Protein AF-A0A7W0CTB1-F1 (afdb_monomer)

pLDDT: mean 76.41, std 16.75, range [35.31, 94.88]

Secondary structure (DSSP, 8-state):
----HHHHHHHHHHHH--TT--TTSPPS-GGGTTS-PPPPEEEEEEEETTEEEEE-TTSTTPPPPP--SSSEEEETTEEEEE-SSSEEEEEEEEEE-SSS------S-SEEEEEEEEESSS--EETT--S---S-TT-SEEEEEEEEEEE--SSS--EEEEEEEE---SGGGG-

Solvent-accessible surface area (backbone atoms only — not comparable to full-atom values): 10265 Å² total; per-residue (Å²): 138,82,79,64,60,68,56,56,51,49,56,48,45,72,73,63,66,56,87,89,70,54,91,85,60,81,68,77,58,71,78,69,68,62,77,67,71,67,77,74,43,76,51,55,33,34,25,48,88,23,27,33,45,30,29,27,88,87,47,84,78,48,58,81,51,79,77,60,102,60,54,58,35,48,33,65,31,18,39,37,36,60,42,90,53,49,63,47,80,31,41,37,33,40,40,61,44,87,70,79,82,74,86,67,87,62,93,43,87,36,73,44,76,49,65,40,38,33,84,78,19,51,33,30,46,47,83,33,90,78,88,62,50,75,31,81,90,34,51,45,42,30,40,37,38,42,34,36,72,44,65,55,104,48,100,50,58,32,37,41,35,40,32,27,73,50,79,78,63,82,81,65,76,117

Organism: NCBI:txid1032476

Radius of gyration: 20.55 Å; Cα contacts (8 Å, |Δi|>4): 335; chains: 1; bounding box: 38×55×68 Å

Structure (mmCIF, N/CA/C/O backbone):
data_AF-A0A7W0CTB1-F1
#
_entry.id   AF-A0A7W0CTB1-F1
#
loop_
_atom_site.group_PDB
_atom_site.id
_atom_site.type_symbol
_atom_site.label_atom_id
_atom_site.label_alt_id
_atom_site.label_comp_id
_atom_site.label_asym_id
_atom_site.label_entity_id
_atom_site.label_seq_id
_atom_site.pdbx_PDB_ins_code
_atom_site.Cartn_x
_atom_site.Cartn_y
_atom_site.Cartn_z
_atom_site.occupancy
_atom_site.B_iso_or_equiv
_atom_site.auth_seq_id
_atom_site.auth_comp_id
_atom_site.auth_asym_id
_atom_site.auth_atom_id
_atom_site.pdbx_PDB_model_num
ATOM 1 N N . MET A 1 1 ? 13.452 40.209 -47.522 1.00 46.69 1 MET A N 1
ATOM 2 C CA . MET A 1 1 ? 14.345 39.444 -46.626 1.00 46.69 1 MET A CA 1
ATOM 3 C C . MET A 1 1 ? 13.485 38.475 -45.834 1.00 46.69 1 MET A C 1
ATOM 5 O O . MET A 1 1 ? 12.947 38.832 -44.797 1.00 46.69 1 MET A O 1
ATOM 9 N N . THR A 1 2 ? 13.238 37.300 -46.401 1.00 51.00 2 THR A N 1
ATOM 10 C CA . THR A 1 2 ? 12.395 36.251 -45.820 1.00 51.00 2 THR A CA 1
ATOM 11 C C . THR A 1 2 ? 13.271 35.367 -44.941 1.00 51.00 2 THR A C 1
ATOM 13 O O . THR A 1 2 ? 14.156 34.687 -45.447 1.00 51.00 2 THR A O 1
ATOM 16 N N . SER A 1 3 ? 13.062 35.448 -43.624 1.00 54.66 3 SER A N 1
ATOM 17 C CA . SER A 1 3 ? 13.710 34.582 -42.636 1.00 54.66 3 SER A CA 1
ATOM 18 C C . SER A 1 3 ? 13.392 33.119 -42.949 1.00 54.66 3 SER A C 1
ATOM 20 O O . SER A 1 3 ? 12.222 32.754 -43.100 1.00 54.66 3 SER A O 1
ATOM 22 N N . ASP A 1 4 ? 14.436 32.305 -43.087 1.00 66.69 4 ASP A N 1
ATOM 23 C CA . ASP A 1 4 ? 14.352 30.878 -43.377 1.00 66.69 4 ASP A CA 1
ATOM 24 C C . ASP A 1 4 ? 13.931 30.125 -42.107 1.00 66.69 4 ASP A C 1
ATOM 26 O O . ASP A 1 4 ? 14.749 29.577 -41.365 1.00 66.69 4 ASP A O 1
ATOM 30 N N . LYS A 1 5 ? 12.620 30.149 -41.834 1.00 59.84 5 LYS A N 1
ATOM 31 C CA . LYS A 1 5 ? 11.974 29.480 -40.690 1.00 59.84 5 LYS A CA 1
ATOM 32 C C . LYS A 1 5 ? 12.366 28.007 -40.565 1.00 59.84 5 LYS A C 1
ATOM 34 O O . LYS A 1 5 ? 12.378 27.469 -39.463 1.00 59.84 5 LYS A O 1
ATOM 39 N N . SER A 1 6 ? 12.706 27.362 -41.678 1.00 65.44 6 SER A N 1
ATOM 40 C CA . SER A 1 6 ? 13.161 25.970 -41.716 1.00 65.44 6 SER A CA 1
ATOM 41 C C . SER A 1 6 ? 14.441 25.784 -40.904 1.00 65.44 6 SER A C 1
ATOM 43 O O . SER A 1 6 ? 14.583 24.796 -40.185 1.00 65.44 6 SER A O 1
ATOM 45 N N . ARG A 1 7 ? 15.341 26.772 -40.959 1.00 70.75 7 ARG A N 1
ATOM 46 C CA . ARG A 1 7 ? 16.615 26.750 -40.245 1.00 70.75 7 ARG A CA 1
ATOM 47 C C . ARG A 1 7 ? 16.443 27.017 -38.750 1.00 70.75 7 ARG A C 1
ATOM 49 O O . ARG A 1 7 ? 17.071 26.339 -37.945 1.00 70.75 7 ARG A O 1
ATOM 56 N N . GLU A 1 8 ? 15.537 27.920 -38.371 1.00 65.50 8 GLU A N 1
ATOM 57 C CA . GLU A 1 8 ? 15.164 28.136 -36.961 1.00 65.50 8 GLU A CA 1
ATOM 58 C C . GLU A 1 8 ? 14.526 26.889 -36.336 1.00 65.50 8 GLU A C 1
ATOM 60 O O . GLU A 1 8 ? 14.854 26.533 -35.206 1.00 65.50 8 GLU A O 1
ATOM 65 N N . ILE A 1 9 ? 13.663 26.185 -37.076 1.00 64.31 9 ILE A N 1
ATOM 66 C CA . ILE A 1 9 ? 13.033 24.942 -36.608 1.00 64.31 9 ILE A CA 1
ATOM 67 C C . ILE A 1 9 ? 14.074 23.825 -36.458 1.00 64.31 9 ILE A C 1
ATOM 69 O O . ILE A 1 9 ? 14.047 23.101 -35.464 1.00 64.31 9 ILE A O 1
ATOM 73 N N . GLN A 1 10 ? 15.021 23.704 -37.394 1.00 67.75 10 GLN A N 1
ATOM 74 C CA . GLN A 1 10 ? 16.114 22.731 -37.293 1.00 67.75 10 GLN A CA 1
ATOM 75 C C . GLN A 1 10 ? 17.053 23.030 -36.121 1.00 67.75 10 GLN A C 1
ATOM 77 O O . GLN A 1 10 ? 17.410 22.121 -35.376 1.00 67.75 10 GLN A O 1
ATOM 82 N N . GLU A 1 11 ? 17.427 24.294 -35.922 1.00 72.75 11 GLU A N 1
ATOM 83 C CA . GLU A 1 11 ? 18.275 24.696 -34.800 1.00 72.75 11 GLU A CA 1
ATOM 84 C C . GLU A 1 11 ? 17.553 24.555 -33.452 1.00 72.75 11 GLU A C 1
ATOM 86 O O . GLU A 1 11 ? 18.193 24.227 -32.453 1.00 72.75 11 GLU A O 1
ATOM 91 N N . TRP A 1 12 ? 16.233 24.764 -33.406 1.00 67.81 12 TRP A N 1
ATOM 92 C CA . TRP A 1 12 ? 15.421 24.495 -32.220 1.00 67.81 12 TRP A CA 1
ATOM 93 C C . TRP A 1 12 ? 15.322 22.993 -31.938 1.00 67.81 12 TRP A C 1
ATOM 95 O O . TRP A 1 12 ? 15.535 22.581 -30.799 1.00 67.81 12 TRP A O 1
ATOM 105 N N . ALA A 1 13 ? 15.075 22.169 -32.960 1.00 62.78 13 ALA A N 1
ATOM 106 C CA . ALA A 1 13 ? 15.007 20.718 -32.822 1.00 62.78 13 ALA A CA 1
ATOM 107 C C . ALA A 1 13 ? 16.351 20.145 -32.350 1.00 62.78 13 ALA A C 1
ATOM 109 O O . ALA A 1 13 ? 16.390 19.408 -31.375 1.00 62.78 13 ALA A O 1
ATOM 110 N N . LEU A 1 14 ? 17.473 20.565 -32.937 1.00 67.19 14 LEU A N 1
ATOM 111 C CA . LEU A 1 14 ? 18.805 20.123 -32.505 1.00 67.19 14 LEU A CA 1
ATOM 112 C C . LEU A 1 14 ? 19.139 20.527 -31.060 1.00 67.19 14 LEU A C 1
ATOM 114 O O . LEU A 1 14 ? 19.892 19.822 -30.395 1.00 67.19 14 LEU A O 1
ATOM 118 N N . ARG A 1 15 ? 18.577 21.637 -30.563 1.00 63.31 15 ARG A N 1
ATOM 119 C CA . ARG A 1 15 ? 18.758 22.090 -29.172 1.00 63.31 15 ARG A CA 1
ATOM 120 C C . ARG A 1 15 ? 17.809 21.423 -28.171 1.00 63.31 15 ARG A C 1
ATOM 122 O O . ARG A 1 15 ? 18.101 21.460 -26.982 1.00 63.31 15 ARG A O 1
ATOM 129 N N . ASN A 1 16 ? 16.684 20.865 -28.625 1.00 55.25 16 ASN A N 1
ATOM 130 C CA . ASN A 1 16 ? 15.608 20.362 -27.757 1.00 55.25 16 ASN A CA 1
ATOM 131 C C . ASN A 1 16 ? 15.274 18.877 -27.968 1.00 55.25 16 ASN A C 1
ATOM 133 O O . ASN A 1 16 ? 14.416 18.344 -27.264 1.00 55.25 16 ASN A O 1
ATOM 137 N N . ILE A 1 17 ? 15.941 18.195 -28.904 1.00 52.75 17 ILE A N 1
ATOM 138 C CA . ILE A 1 17 ? 15.955 16.735 -28.969 1.00 52.75 17 ILE A CA 1
ATOM 139 C C . ILE A 1 17 ? 16.753 16.259 -27.758 1.00 52.75 17 ILE A C 1
ATOM 141 O O . ILE A 1 17 ? 17.980 16.239 -27.765 1.00 52.75 17 ILE A O 1
ATOM 145 N N . ASP A 1 18 ? 16.029 15.914 -26.700 1.00 55.16 18 ASP A N 1
ATOM 146 C CA . ASP A 1 18 ? 16.507 15.022 -25.656 1.00 55.16 18 ASP A CA 1
ATOM 147 C C . ASP A 1 18 ? 16.133 13.593 -26.083 1.00 55.16 18 ASP A C 1
ATOM 149 O O . ASP A 1 18 ? 14.962 13.208 -25.978 1.00 55.16 18 ASP A O 1
ATOM 153 N N . PRO A 1 19 ? 17.090 12.786 -26.583 1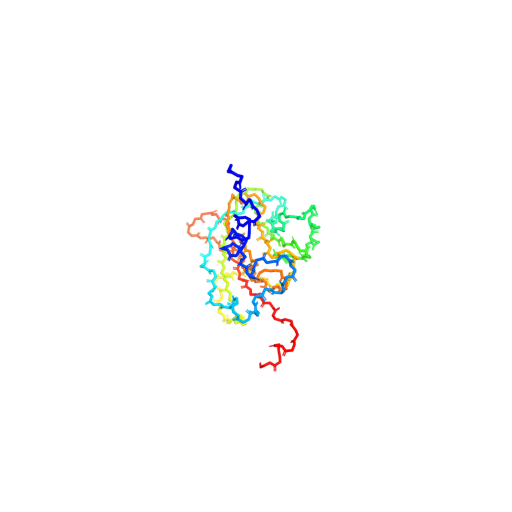.00 52.56 19 PRO A N 1
ATOM 154 C CA . PRO A 1 19 ? 16.823 11.419 -27.024 1.00 52.56 19 PRO A CA 1
ATOM 155 C C . PRO A 1 19 ? 16.291 10.516 -25.898 1.00 52.56 19 PRO A C 1
ATOM 157 O O . PRO A 1 19 ? 15.830 9.406 -26.174 1.00 52.56 19 PRO A O 1
ATOM 160 N N . ALA A 1 20 ? 16.376 10.950 -24.634 1.00 52.81 20 ALA A N 1
ATOM 161 C CA . ALA A 1 20 ? 15.852 10.224 -23.483 1.00 52.81 20 ALA A CA 1
ATOM 162 C C . ALA A 1 20 ? 14.342 10.438 -23.250 1.00 52.81 20 ALA A C 1
ATOM 164 O O . ALA A 1 20 ? 13.764 9.763 -22.399 1.00 52.81 20 ALA A O 1
ATOM 165 N N . ARG A 1 21 ? 13.686 11.353 -23.983 1.00 48.03 21 ARG A N 1
ATOM 166 C CA . ARG A 1 21 ? 12.276 11.740 -23.764 1.00 48.03 21 ARG A CA 1
ATOM 167 C C . ARG A 1 21 ? 11.294 11.287 -24.850 1.00 48.03 21 ARG A C 1
ATOM 169 O O . ARG A 1 21 ? 10.132 11.689 -24.813 1.00 48.03 21 ARG A O 1
ATOM 176 N N . GLU A 1 22 ? 11.710 10.443 -25.794 1.00 47.75 22 GLU A N 1
ATOM 177 C CA . GLU A 1 22 ? 10.798 9.904 -26.811 1.00 47.75 22 GLU A CA 1
ATOM 178 C C . GLU A 1 22 ? 9.772 8.919 -26.206 1.00 47.75 22 GLU A C 1
ATOM 180 O O . GLU A 1 22 ? 10.161 7.952 -25.539 1.00 47.75 22 GLU A O 1
ATOM 185 N N . PRO A 1 23 ? 8.460 9.106 -26.451 1.00 40.06 23 PRO A N 1
ATOM 186 C CA . PRO A 1 23 ? 7.435 8.152 -26.039 1.00 40.06 23 PRO A CA 1
ATOM 187 C C . PRO A 1 23 ? 7.668 6.790 -26.709 1.00 40.06 23 PRO A C 1
ATOM 189 O O . PRO A 1 23 ? 7.662 6.688 -27.932 1.00 40.06 23 PRO A O 1
ATOM 192 N N . GLY A 1 24 ? 7.856 5.736 -25.910 1.00 45.59 24 GLY A N 1
ATOM 193 C CA . GLY A 1 24 ? 8.022 4.360 -26.399 1.00 45.59 24 GLY A CA 1
ATOM 194 C C . GLY A 1 24 ? 9.460 3.836 -26.418 1.00 45.59 24 GLY A C 1
ATOM 195 O O . GLY A 1 24 ? 9.657 2.648 -26.677 1.00 45.59 24 GLY A O 1
ATOM 196 N N . ARG A 1 25 ? 10.463 4.659 -26.081 1.00 47.97 25 ARG A N 1
ATOM 197 C CA . ARG A 1 25 ? 11.806 4.142 -25.796 1.00 47.97 25 ARG A CA 1
ATOM 198 C C . ARG A 1 25 ? 11.778 3.440 -24.429 1.00 47.97 25 ARG A C 1
ATOM 200 O O . ARG A 1 25 ? 11.246 4.025 -23.480 1.00 47.97 25 ARG A O 1
ATOM 207 N N . PRO A 1 26 ? 12.308 2.208 -24.286 1.00 46.56 26 PRO A N 1
ATOM 208 C CA . PRO A 1 26 ? 12.544 1.660 -22.958 1.00 46.56 26 PRO A CA 1
ATOM 209 C C . PRO A 1 26 ? 13.391 2.682 -22.200 1.00 46.56 26 PRO A C 1
ATOM 211 O O . PRO A 1 26 ? 14.368 3.204 -22.744 1.00 46.56 26 PRO A O 1
ATOM 214 N N . GLY A 1 27 ? 12.957 3.030 -20.986 1.00 47.41 27 GLY A N 1
ATOM 215 C CA . GLY A 1 27 ? 13.729 3.907 -20.113 1.00 47.41 27 GLY A CA 1
ATOM 216 C C . GLY A 1 27 ? 15.144 3.356 -19.900 1.00 47.41 27 GLY A C 1
ATOM 217 O O . GLY A 1 27 ? 15.431 2.227 -20.313 1.00 47.41 27 GLY A O 1
ATOM 218 N N . PRO A 1 28 ? 16.033 4.125 -19.248 1.00 47.16 28 PRO A N 1
ATOM 219 C CA . PRO A 1 28 ? 17.336 3.599 -18.858 1.00 47.16 28 PRO A CA 1
ATOM 220 C C . PRO A 1 28 ? 17.167 2.229 -18.174 1.00 47.16 28 PRO A C 1
ATOM 222 O O . PRO A 1 28 ? 16.111 1.997 -17.561 1.00 47.16 28 PRO A O 1
ATOM 225 N N . PRO A 1 29 ? 18.149 1.315 -18.308 1.00 50.97 29 PRO A N 1
ATOM 226 C CA . PRO A 1 29 ? 18.108 0.005 -17.665 1.00 50.97 29 PRO A CA 1
ATOM 227 C C . PRO A 1 29 ? 17.644 0.151 -16.215 1.00 50.97 29 PRO A C 1
ATOM 229 O O . PRO A 1 29 ? 17.999 1.130 -15.558 1.00 50.97 29 PRO A O 1
ATOM 232 N N . LEU A 1 30 ? 16.840 -0.795 -15.715 1.00 50.91 30 LEU A N 1
ATOM 233 C CA . LEU A 1 30 ? 16.360 -0.796 -14.323 1.00 50.91 30 LEU A CA 1
ATOM 234 C C . LEU A 1 30 ? 17.494 -0.480 -13.334 1.00 50.91 30 LEU A C 1
ATOM 236 O O . LEU A 1 30 ? 17.266 0.275 -12.393 1.00 50.91 30 LEU A O 1
ATOM 240 N N . ASP A 1 31 ? 18.707 -0.939 -13.650 1.00 48.28 31 ASP A N 1
ATOM 241 C CA . ASP A 1 31 ? 19.957 -0.726 -12.921 1.00 48.28 31 ASP A CA 1
ATOM 242 C C . ASP A 1 31 ? 20.363 0.752 -12.735 1.00 48.28 31 ASP A C 1
ATOM 244 O O . ASP A 1 31 ? 20.934 1.103 -11.709 1.00 48.28 31 ASP A O 1
ATOM 248 N N . GLU A 1 32 ? 20.024 1.663 -13.653 1.00 44.78 32 GLU A N 1
ATOM 249 C CA . GLU A 1 32 ? 20.303 3.107 -13.510 1.00 44.78 32 GLU A CA 1
ATOM 250 C C . GLU A 1 32 ? 19.189 3.863 -12.764 1.00 44.78 32 GLU A C 1
ATOM 252 O O . GLU A 1 32 ? 19.438 4.903 -12.154 1.00 44.78 32 GLU A O 1
ATOM 257 N N . ARG A 1 33 ? 17.960 3.323 -12.722 1.00 49.91 33 ARG A N 1
ATOM 258 C CA . ARG A 1 33 ? 16.894 3.820 -11.825 1.00 49.91 33 ARG A CA 1
ATOM 259 C C . ARG A 1 33 ? 17.094 3.386 -10.368 1.00 49.91 33 ARG A C 1
ATOM 261 O O . ARG A 1 33 ? 16.324 3.801 -9.503 1.00 49.91 33 ARG A O 1
ATOM 268 N N . MET A 1 34 ? 18.109 2.566 -10.088 1.00 49.50 34 MET A N 1
ATOM 269 C CA . MET A 1 34 ? 18.461 2.116 -8.737 1.00 49.50 34 MET A CA 1
ATOM 270 C C . MET A 1 34 ? 19.175 3.180 -7.891 1.00 49.50 34 MET A C 1
ATOM 272 O O . MET A 1 34 ? 19.450 2.907 -6.725 1.00 49.50 34 MET A O 1
ATOM 276 N N . ALA A 1 35 ? 19.485 4.362 -8.435 1.00 57.25 35 ALA A N 1
ATOM 277 C CA . ALA A 1 35 ? 20.482 5.242 -7.828 1.00 57.25 35 ALA A CA 1
ATOM 278 C C . ALA A 1 35 ? 20.099 5.813 -6.450 1.00 57.25 35 ALA A C 1
ATOM 280 O O . ALA A 1 35 ? 20.971 5.883 -5.592 1.00 57.25 35 ALA A O 1
ATOM 281 N N . GLU A 1 36 ? 18.835 6.161 -6.179 1.00 71.75 36 GLU A N 1
ATOM 282 C CA . GLU A 1 36 ? 18.439 6.674 -4.858 1.00 71.75 36 GLU A CA 1
ATOM 283 C C . GLU A 1 36 ? 17.017 6.234 -4.489 1.00 71.75 36 GLU A C 1
ATOM 285 O O . GLU A 1 36 ? 16.060 6.426 -5.242 1.00 71.75 36 GLU A O 1
ATOM 290 N N . LEU A 1 37 ? 16.877 5.615 -3.314 1.00 81.19 37 LEU A N 1
ATOM 291 C CA . LEU A 1 37 ? 15.571 5.372 -2.710 1.00 81.19 37 LEU A CA 1
ATOM 292 C C . LEU A 1 37 ? 14.921 6.722 -2.366 1.00 81.19 37 LEU A C 1
ATOM 294 O O . LEU A 1 37 ? 15.621 7.611 -1.874 1.00 81.19 37 LEU A O 1
ATOM 298 N N . PRO A 1 38 ? 13.601 6.892 -2.572 1.00 84.38 38 PRO A N 1
ATOM 299 C CA . PRO A 1 38 ? 12.914 8.080 -2.089 1.00 84.38 38 PRO A CA 1
ATOM 300 C C . PRO A 1 38 ? 13.108 8.236 -0.573 1.00 84.38 38 PRO A C 1
ATOM 302 O O . PRO A 1 38 ? 13.178 7.228 0.138 1.00 84.38 38 PRO A O 1
ATOM 305 N N . PRO A 1 39 ? 13.166 9.474 -0.052 1.00 85.00 39 PRO A N 1
ATOM 306 C CA . PRO A 1 39 ? 13.200 9.686 1.387 1.00 85.00 39 PRO A CA 1
ATOM 307 C C . PRO A 1 39 ? 11.926 9.128 2.021 1.00 85.00 39 PRO A C 1
ATOM 309 O O . PRO A 1 39 ? 10.852 9.225 1.427 1.00 85.00 39 PRO A O 1
ATOM 312 N N . ALA A 1 40 ? 12.035 8.603 3.245 1.00 86.31 40 ALA A N 1
ATOM 313 C CA . ALA A 1 40 ? 10.872 8.163 4.005 1.00 86.31 40 ALA A CA 1
ATOM 314 C C . ALA A 1 40 ? 9.814 9.276 4.059 1.00 86.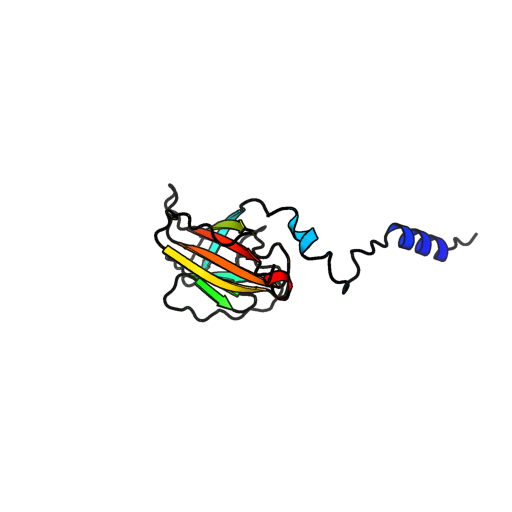31 40 ALA A C 1
ATOM 316 O O . ALA A 1 40 ? 10.113 10.445 4.319 1.00 86.31 40 ALA A O 1
ATOM 317 N N . TRP A 1 41 ? 8.570 8.898 3.808 1.00 87.94 41 TRP A N 1
ATOM 318 C CA . TRP A 1 41 ? 7.460 9.819 3.643 1.00 87.94 41 TRP A CA 1
ATOM 319 C C . TRP A 1 41 ? 6.480 9.699 4.806 1.00 87.94 41 TRP A C 1
ATOM 321 O O . TRP A 1 41 ? 6.268 8.621 5.362 1.00 87.94 41 TRP A O 1
ATOM 331 N N . HIS A 1 42 ? 5.850 10.817 5.154 1.00 87.25 42 HIS A N 1
ATOM 332 C CA . HIS A 1 42 ? 4.758 10.874 6.113 1.00 87.25 42 HIS A CA 1
ATOM 333 C C . HIS A 1 42 ? 3.668 11.806 5.598 1.00 87.25 42 HIS A C 1
ATOM 335 O O . HIS A 1 42 ? 3.947 12.928 5.180 1.00 87.25 42 HIS A O 1
ATOM 341 N N . GLY A 1 43 ? 2.422 11.362 5.701 1.00 86.62 43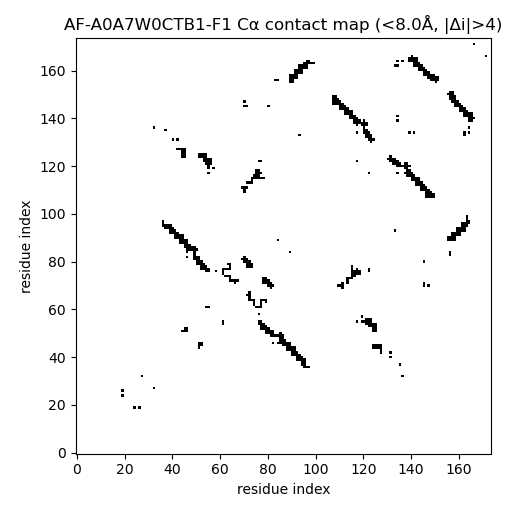 GLY A N 1
ATOM 342 C CA . GLY A 1 43 ? 1.266 12.182 5.391 1.00 86.62 43 GLY A CA 1
ATOM 343 C C . GLY A 1 43 ? -0.027 11.536 5.855 1.00 86.62 43 GLY A C 1
ATOM 344 O O . GLY A 1 43 ? -0.042 10.662 6.722 1.00 86.62 43 GLY A O 1
ATOM 345 N N . VAL A 1 44 ? -1.133 11.993 5.279 1.00 87.56 44 VAL A N 1
ATOM 346 C CA . VAL A 1 44 ? -2.479 11.615 5.711 1.00 87.56 44 VAL A CA 1
ATOM 347 C C . VAL A 1 44 ? -3.211 10.937 4.563 1.00 87.56 44 VAL A C 1
ATOM 349 O O . VAL A 1 44 ? -3.280 11.467 3.456 1.00 87.56 44 VAL A O 1
ATOM 352 N N . GLY A 1 45 ? -3.763 9.758 4.839 1.00 88.94 45 GLY A N 1
ATOM 353 C CA . GLY A 1 45 ? -4.770 9.115 4.001 1.00 88.94 45 GLY A CA 1
ATOM 354 C C . GLY A 1 45 ? -6.169 9.361 4.558 1.00 88.94 45 GLY A C 1
ATOM 355 O O . GLY A 1 45 ? -6.332 9.731 5.723 1.00 88.94 45 GLY A O 1
ATOM 356 N N . PHE A 1 46 ? -7.195 9.118 3.747 1.00 91.06 46 PHE A N 1
ATOM 357 C CA . PHE A 1 46 ? -8.581 9.231 4.190 1.00 91.06 46 PHE A CA 1
ATOM 358 C C . PHE A 1 46 ? -9.257 7.860 4.205 1.00 91.06 46 PHE A C 1
ATOM 360 O O . PHE A 1 46 ? -9.349 7.186 3.178 1.00 91.06 46 PHE A O 1
ATOM 367 N N . ALA A 1 47 ? -9.728 7.449 5.380 1.00 92.25 47 ALA A N 1
ATOM 368 C CA . ALA A 1 47 ? -10.523 6.247 5.543 1.00 92.25 47 ALA A CA 1
ATOM 369 C C . ALA A 1 47 ? -11.979 6.515 5.149 1.00 92.25 47 ALA A C 1
ATOM 371 O O . ALA A 1 47 ? -12.566 7.535 5.527 1.00 92.25 47 ALA A O 1
ATOM 372 N N . ARG A 1 48 ? -12.577 5.563 4.439 1.00 92.25 48 ARG A N 1
ATOM 373 C CA . ARG A 1 48 ? -14.010 5.486 4.153 1.00 92.25 48 ARG A CA 1
ATOM 374 C C . ARG A 1 48 ? -14.425 4.022 4.195 1.00 92.25 48 ARG A C 1
ATOM 376 O O . ARG A 1 48 ? -13.713 3.178 3.666 1.00 92.25 48 ARG A O 1
ATOM 383 N N . ASP A 1 49 ? -15.549 3.728 4.839 1.00 92.81 49 ASP A N 1
ATOM 384 C CA . ASP A 1 49 ? -16.051 2.362 5.029 1.00 92.81 49 ASP A CA 1
ATOM 385 C C . ASP A 1 49 ? -15.000 1.416 5.641 1.00 92.81 49 ASP A C 1
ATOM 387 O O . ASP A 1 49 ? -14.871 0.264 5.236 1.00 92.81 49 ASP A O 1
ATOM 391 N N . HIS A 1 50 ? -14.228 1.915 6.617 1.00 92.94 50 HIS A N 1
ATOM 392 C CA . HIS A 1 50 ? -13.101 1.196 7.235 1.00 92.94 50 HIS A CA 1
ATOM 393 C C . HIS A 1 50 ? -11.957 0.844 6.273 1.00 92.94 50 HIS A C 1
ATOM 395 O O . HIS A 1 50 ? -11.228 -0.123 6.505 1.00 92.94 50 HIS A O 1
ATOM 401 N N . LEU A 1 51 ? -11.797 1.595 5.182 1.00 93.06 51 LEU A N 1
ATOM 402 C CA . LEU A 1 51 ? -10.757 1.361 4.189 1.00 93.06 51 LEU A CA 1
ATOM 403 C C . LEU A 1 51 ? -10.034 2.651 3.824 1.00 93.06 51 LEU A C 1
ATOM 405 O O . LEU A 1 51 ? -10.655 3.662 3.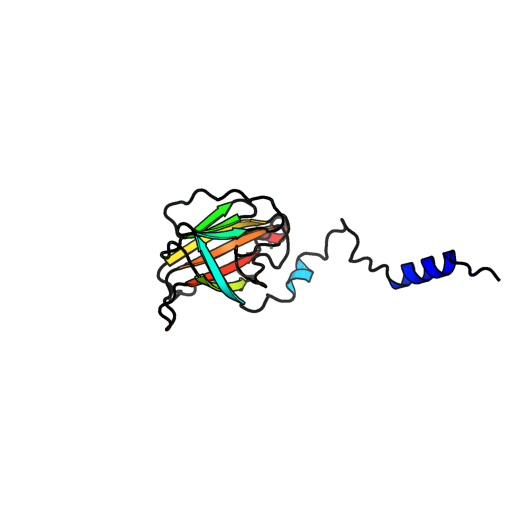498 1.00 93.06 51 LEU A O 1
ATOM 409 N N . VAL A 1 52 ? -8.709 2.580 3.773 1.00 92.88 52 VAL A N 1
ATOM 410 C CA . VAL A 1 52 ? -7.890 3.519 3.004 1.00 92.88 52 VAL A CA 1
ATOM 411 C C . VAL A 1 52 ? -7.600 2.881 1.663 1.00 92.88 52 VAL A C 1
ATOM 413 O O . VAL A 1 52 ? -7.126 1.748 1.603 1.00 92.88 52 VAL A O 1
ATOM 416 N N . ARG A 1 53 ? -7.868 3.614 0.585 1.00 92.62 53 ARG A N 1
ATOM 417 C CA . ARG A 1 53 ? -7.568 3.170 -0.778 1.00 92.62 53 ARG A CA 1
ATOM 418 C C . ARG A 1 53 ? -6.326 3.883 -1.279 1.00 92.62 53 ARG A C 1
ATOM 420 O O . ARG A 1 53 ? -6.222 5.095 -1.140 1.00 92.62 53 ARG A O 1
ATOM 427 N N . ILE A 1 54 ? -5.423 3.134 -1.891 1.00 92.69 54 ILE A N 1
ATOM 428 C CA . ILE A 1 54 ? -4.260 3.640 -2.609 1.00 92.69 54 ILE A CA 1
ATOM 429 C C . ILE A 1 54 ? -4.404 3.158 -4.046 1.00 92.69 54 ILE A C 1
ATOM 431 O O . ILE A 1 54 ? -4.433 1.957 -4.304 1.00 92.69 54 ILE A O 1
ATOM 435 N N . THR A 1 55 ? -4.565 4.087 -4.978 1.00 91.94 55 THR A N 1
ATOM 436 C CA . THR A 1 55 ? -4.974 3.787 -6.351 1.00 91.94 55 THR A CA 1
ATOM 437 C C . THR A 1 55 ? -4.100 4.502 -7.360 1.00 91.94 55 THR A C 1
ATOM 439 O O . THR A 1 55 ? -3.522 5.554 -7.076 1.00 91.94 55 THR A O 1
ATOM 442 N N . ASN A 1 56 ? -4.072 3.965 -8.571 1.00 88.94 56 ASN A N 1
ATOM 443 C CA . ASN A 1 56 ? -3.591 4.682 -9.736 1.00 88.94 56 ASN A CA 1
ATOM 444 C C . ASN A 1 56 ? -4.585 5.793 -10.117 1.00 88.94 56 ASN A C 1
ATOM 446 O O . ASN A 1 56 ? -5.712 5.481 -10.500 1.00 88.94 56 ASN A O 1
ATOM 450 N N . PRO A 1 57 ? -4.213 7.085 -10.025 1.00 84.25 57 PRO A N 1
ATOM 451 C CA . PRO A 1 57 ? -5.145 8.184 -10.277 1.00 84.25 57 PRO A CA 1
ATOM 452 C C . PRO A 1 57 ? -5.528 8.326 -11.758 1.00 84.25 57 PRO A C 1
ATOM 454 O O . PRO A 1 57 ? -6.455 9.065 -12.070 1.00 84.25 57 PRO A O 1
ATOM 457 N N . PHE A 1 58 ? -4.818 7.645 -12.664 1.00 82.81 58 PHE A N 1
ATOM 458 C CA . PHE A 1 58 ? -5.061 7.702 -14.107 1.00 82.81 58 PHE A CA 1
ATOM 459 C C . PHE A 1 58 ? -5.945 6.561 -14.621 1.00 82.81 58 PHE A C 1
ATOM 461 O O . PHE A 1 58 ? -6.205 6.500 -15.820 1.00 82.81 58 PHE A O 1
ATOM 468 N N . GLN A 1 59 ? -6.399 5.656 -13.747 1.00 73.94 59 GLN A N 1
ATOM 469 C CA . GLN A 1 59 ? -7.355 4.615 -14.113 1.00 73.94 59 GLN A CA 1
ATOM 470 C C . GLN A 1 59 ? -8.723 4.865 -13.475 1.00 73.94 59 GLN A C 1
ATOM 472 O O . GLN A 1 59 ? -8.852 4.961 -12.252 1.00 73.94 59 GLN A O 1
ATOM 477 N N . GLU A 1 60 ? -9.756 4.941 -14.319 1.00 59.97 60 GLU A N 1
ATOM 478 C CA . GLU A 1 60 ? -11.156 4.957 -13.887 1.00 59.97 60 GLU A CA 1
ATOM 479 C C . GLU A 1 60 ? -11.533 3.640 -13.201 1.00 59.97 60 GLU A C 1
ATOM 481 O O . GLU A 1 60 ? -11.019 2.575 -13.546 1.00 59.97 60 GLU A O 1
ATOM 486 N N . PRO A 1 61 ? -12.364 3.737 -12.154 1.00 65.00 61 PRO A N 1
ATOM 487 C CA . PRO A 1 61 ? -11.982 3.344 -10.811 1.00 65.00 61 PRO A CA 1
ATOM 488 C C . PRO A 1 61 ? -11.423 1.926 -10.790 1.00 65.00 61 PRO A C 1
ATOM 490 O O . PRO A 1 61 ? -12.157 0.957 -10.999 1.00 65.00 61 PRO A O 1
ATOM 493 N N . ALA A 1 62 ? -10.132 1.821 -10.464 1.00 64.50 62 ALA A N 1
ATOM 494 C CA . ALA A 1 62 ? -9.503 0.542 -10.177 1.00 64.50 62 ALA A CA 1
ATOM 495 C C . ALA A 1 62 ? -10.407 -0.263 -9.229 1.00 64.50 62 ALA A C 1
ATOM 497 O O . ALA A 1 62 ? -10.923 0.271 -8.233 1.00 64.50 62 ALA A O 1
ATOM 498 N N . SER A 1 63 ? -10.649 -1.525 -9.589 1.00 78.56 63 SER A N 1
ATOM 499 C CA . SER A 1 63 ? -11.562 -2.394 -8.848 1.00 78.56 63 SER A CA 1
ATOM 500 C C . SER A 1 63 ? -11.155 -2.430 -7.377 1.00 78.56 63 SER A C 1
ATOM 502 O O . SER A 1 63 ? -9.972 -2.517 -7.056 1.00 78.56 63 SER A O 1
ATOM 504 N N . THR A 1 64 ? -12.119 -2.340 -6.464 1.00 80.31 64 THR A N 1
ATOM 505 C CA . THR A 1 64 ? -11.810 -2.526 -5.044 1.00 80.31 64 THR A CA 1
ATOM 506 C C . THR A 1 64 ? -11.533 -4.014 -4.817 1.00 80.31 64 THR A C 1
ATOM 508 O O . THR A 1 64 ? -12.402 -4.830 -5.134 1.00 80.31 64 THR A O 1
ATOM 511 N N . PRO A 1 65 ? -10.360 -4.395 -4.284 1.00 83.62 65 PRO A N 1
ATOM 512 C CA . PRO A 1 65 ? -10.078 -5.786 -3.960 1.00 83.62 65 PRO A CA 1
ATOM 513 C C . PRO A 1 65 ? -11.085 -6.298 -2.922 1.00 83.62 65 PRO A C 1
ATOM 515 O O . PRO A 1 65 ? -11.447 -5.589 -1.979 1.00 83.62 65 PRO A O 1
ATOM 518 N N . ALA A 1 66 ? -11.523 -7.548 -3.078 1.00 86.19 66 ALA A N 1
ATOM 519 C CA . ALA A 1 66 ? -12.270 -8.225 -2.027 1.00 86.19 66 ALA A CA 1
ATOM 520 C C . ALA A 1 66 ? -11.363 -8.377 -0.800 1.00 86.19 66 ALA A C 1
ATOM 522 O O . ALA A 1 66 ? -10.244 -8.875 -0.908 1.00 86.19 66 ALA A O 1
ATOM 523 N N . MET A 1 67 ? -11.840 -7.931 0.359 1.00 85.50 67 MET A N 1
ATOM 524 C CA . MET A 1 67 ? -11.023 -7.892 1.565 1.00 85.50 67 MET A CA 1
ATOM 525 C C . MET A 1 67 ? -11.008 -9.244 2.288 1.00 85.50 67 MET A C 1
ATOM 527 O O . MET A 1 67 ? -12.051 -9.643 2.816 1.00 85.50 67 MET A O 1
ATOM 531 N N . PRO A 1 68 ? -9.850 -9.925 2.395 1.00 80.19 68 PRO A N 1
ATOM 532 C CA . PRO A 1 68 ? -9.716 -11.105 3.236 1.00 80.19 68 PRO A CA 1
ATOM 533 C C . PRO A 1 68 ? -9.765 -10.708 4.728 1.00 80.19 68 PRO A C 1
ATOM 535 O O . PRO A 1 68 ? -9.780 -9.514 5.059 1.00 80.19 68 PRO A O 1
ATOM 538 N N . PRO A 1 69 ? -9.748 -11.677 5.665 1.00 79.88 69 PRO A N 1
ATOM 539 C CA . PRO A 1 69 ? -9.655 -11.421 7.111 1.00 79.88 69 PRO A CA 1
ATOM 540 C C . PRO A 1 69 ? -8.382 -10.680 7.580 1.00 79.88 69 PRO A C 1
ATOM 542 O O . PRO A 1 69 ? -8.151 -10.581 8.781 1.00 79.88 69 PRO A O 1
ATOM 545 N N . GLY A 1 70 ? -7.563 -10.172 6.657 1.00 86.31 70 GLY A N 1
ATOM 546 C CA . GLY A 1 70 ? -6.329 -9.443 6.911 1.00 86.31 70 GLY A CA 1
ATOM 547 C C . GLY A 1 70 ? -6.488 -7.925 7.054 1.00 86.31 70 GLY A C 1
ATOM 548 O O . GLY A 1 70 ? -7.585 -7.347 7.027 1.00 86.31 70 GLY A O 1
ATOM 549 N N . LEU A 1 71 ? -5.329 -7.301 7.212 1.00 91.31 71 LEU A N 1
ATOM 550 C CA . LEU A 1 71 ? -5.056 -5.877 7.273 1.00 91.31 71 LEU A CA 1
ATOM 551 C C . LEU A 1 71 ? -5.080 -5.205 5.894 1.00 91.31 71 LEU A C 1
ATOM 553 O O . LEU A 1 71 ? -5.469 -4.044 5.812 1.00 91.31 71 LEU A O 1
ATOM 557 N N . ALA A 1 72 ? -4.682 -5.879 4.818 1.00 94.38 72 ALA A N 1
ATOM 558 C CA . ALA A 1 72 ? -4.578 -5.257 3.502 1.00 94.38 72 ALA A CA 1
ATOM 559 C C . ALA A 1 72 ? -4.932 -6.221 2.365 1.00 94.38 72 ALA A C 1
ATOM 561 O O . ALA A 1 72 ? -4.887 -7.437 2.507 1.00 94.38 72 ALA A O 1
ATOM 562 N N . ALA A 1 73 ? -5.307 -5.664 1.218 1.00 94.88 73 ALA A N 1
ATOM 563 C CA . ALA A 1 73 ? -5.536 -6.428 -0.002 1.00 94.88 73 ALA A CA 1
ATOM 564 C C . ALA A 1 73 ? -5.128 -5.613 -1.223 1.00 94.88 73 ALA A C 1
ATOM 566 O O . ALA A 1 73 ? -5.091 -4.381 -1.179 1.00 94.88 73 ALA A O 1
ATOM 567 N N . ALA A 1 74 ? -4.859 -6.301 -2.327 1.00 93.88 74 ALA A N 1
ATOM 568 C CA . ALA A 1 74 ? -4.513 -5.655 -3.578 1.00 93.88 74 ALA A CA 1
ATOM 569 C C . ALA A 1 74 ? -5.118 -6.366 -4.787 1.00 93.88 74 ALA A C 1
ATOM 571 O O . ALA A 1 74 ? -5.294 -7.582 -4.808 1.00 93.88 74 ALA A O 1
ATOM 572 N N . VAL A 1 75 ? -5.393 -5.566 -5.806 1.00 92.38 75 VAL A N 1
ATOM 573 C CA . VAL A 1 75 ? -5.577 -5.961 -7.205 1.00 92.38 75 VAL A CA 1
ATOM 574 C C . VAL A 1 75 ? -4.686 -5.042 -8.052 1.00 92.38 75 VAL A C 1
ATOM 576 O O . VAL A 1 75 ? -4.096 -4.099 -7.510 1.00 92.38 75 VAL A O 1
ATOM 579 N N . PRO A 1 76 ? -4.536 -5.279 -9.366 1.00 91.75 76 PRO A N 1
ATOM 580 C CA . PRO A 1 76 ? -3.825 -4.333 -10.214 1.00 91.75 76 PRO A CA 1
ATOM 581 C C . PRO A 1 76 ? -4.349 -2.902 -10.028 1.00 91.75 76 PRO A C 1
ATOM 583 O O . PRO A 1 76 ? -5.558 -2.674 -10.003 1.00 91.75 76 PRO A O 1
ATOM 586 N N . ASP A 1 77 ? -3.423 -1.961 -9.845 1.00 91.69 77 ASP A N 1
ATOM 587 C CA . ASP A 1 77 ? -3.671 -0.524 -9.694 1.00 91.69 77 ASP A CA 1
ATOM 588 C C . ASP A 1 77 ? -4.517 -0.101 -8.471 1.00 91.69 77 ASP A C 1
ATOM 590 O O . ASP A 1 77 ? -4.869 1.077 -8.337 1.00 91.69 77 ASP A O 1
ATOM 594 N N . CYS A 1 78 ? -4.798 -1.016 -7.532 1.00 93.00 78 CYS A N 1
ATOM 595 C CA . CYS A 1 78 ? -5.451 -0.695 -6.263 1.00 93.00 78 CYS A CA 1
ATOM 596 C C . CYS A 1 78 ? -4.924 -1.543 -5.103 1.00 93.00 78 CYS A C 1
ATOM 598 O O . CYS A 1 78 ? -5.010 -2.768 -5.101 1.00 93.00 78 CYS A O 1
ATOM 600 N N . VAL A 1 79 ? -4.463 -0.859 -4.062 1.00 94.19 79 VAL A N 1
ATOM 601 C CA . VAL A 1 79 ? -4.213 -1.419 -2.736 1.00 94.19 79 VAL A CA 1
ATOM 602 C C . VAL A 1 79 ? -5.241 -0.830 -1.783 1.00 94.19 79 VAL A C 1
ATOM 604 O O . VAL A 1 79 ? -5.578 0.353 -1.867 1.00 94.19 79 VAL A O 1
ATOM 607 N N . VAL A 1 80 ? -5.730 -1.636 -0.852 1.00 94.62 80 VAL A N 1
ATOM 608 C CA . VAL A 1 80 ? -6.559 -1.152 0.248 1.00 94.62 80 VAL A CA 1
ATOM 609 C C . VAL A 1 80 ? -6.009 -1.631 1.580 1.00 94.62 80 VAL A C 1
ATOM 611 O O . VAL A 1 80 ? -5.457 -2.726 1.686 1.00 94.62 80 VAL A O 1
ATOM 614 N N . ILE A 1 81 ? -6.183 -0.797 2.598 1.00 94.00 81 ILE A N 1
ATOM 615 C CA . ILE A 1 81 ? -5.783 -1.072 3.975 1.00 94.00 81 ILE A CA 1
ATOM 616 C C . ILE A 1 81 ? -7.025 -0.955 4.847 1.00 94.00 81 ILE A C 1
ATOM 618 O O . ILE A 1 81 ? -7.740 0.047 4.785 1.00 94.00 81 ILE A O 1
ATOM 622 N N . ARG A 1 82 ? -7.273 -1.977 5.661 1.00 93.06 82 ARG A N 1
ATOM 623 C CA . ARG A 1 82 ? -8.341 -2.015 6.653 1.00 93.06 82 ARG A CA 1
ATOM 624 C C . ARG A 1 82 ? -8.019 -1.086 7.814 1.00 93.06 82 ARG A C 1
ATOM 626 O O . ARG A 1 82 ? -6.962 -1.202 8.434 1.00 93.06 82 ARG A O 1
ATOM 633 N N . THR A 1 83 ? -8.977 -0.233 8.153 1.00 91.31 83 THR A N 1
ATOM 634 C CA . THR A 1 83 ? -8.888 0.716 9.260 1.00 91.31 83 THR A CA 1
ATOM 635 C C . THR A 1 83 ? -9.875 0.445 10.383 1.00 91.31 83 THR A C 1
ATOM 637 O O . THR A 1 83 ? -10.993 -0.023 10.169 1.00 91.31 83 THR A O 1
ATOM 640 N N . LEU A 1 84 ? -9.480 0.757 11.618 1.00 88.94 84 LEU A N 1
ATOM 641 C CA . LEU A 1 84 ? -10.382 0.791 12.770 1.00 88.94 84 LEU A CA 1
ATOM 642 C C . LEU A 1 84 ? -11.335 1.983 12.655 1.00 88.94 84 LEU A C 1
ATOM 644 O O . LEU A 1 84 ? -12.513 1.873 12.999 1.00 88.94 84 LEU A O 1
ATOM 648 N N . ARG A 1 85 ? -10.856 3.111 12.120 1.00 88.00 85 ARG A N 1
ATOM 649 C CA . ARG A 1 85 ? -11.686 4.274 11.810 1.00 88.00 85 ARG A CA 1
ATOM 650 C C . ARG A 1 85 ? -12.615 3.987 10.632 1.00 88.00 85 ARG A C 1
ATOM 652 O O . ARG A 1 85 ? -12.150 3.703 9.533 1.00 88.00 85 ARG A O 1
ATOM 659 N N . ALA A 1 86 ? -13.921 4.142 10.848 1.00 91.25 86 ALA A N 1
ATOM 660 C CA . ALA A 1 86 ? -14.932 4.000 9.799 1.00 91.25 86 ALA A CA 1
ATOM 661 C C . ALA A 1 86 ? -14.800 5.074 8.712 1.00 91.25 86 ALA A C 1
ATOM 663 O O . ALA A 1 86 ? -14.897 4.788 7.522 1.00 91.25 86 ALA A O 1
ATOM 664 N N . THR A 1 87 ? -14.599 6.329 9.114 1.00 92.06 87 THR A N 1
ATOM 665 C CA . THR A 1 87 ? -14.413 7.463 8.203 1.00 92.06 87 THR A CA 1
ATOM 666 C C . THR A 1 87 ? -13.518 8.522 8.840 1.00 92.06 87 THR A C 1
ATOM 668 O O . THR A 1 87 ? -13.598 8.758 10.050 1.00 92.06 87 THR A O 1
ATOM 671 N N . GLY A 1 88 ? -12.672 9.165 8.035 1.00 90.31 88 GLY A N 1
ATOM 672 C CA . GLY A 1 88 ? -11.836 10.293 8.449 1.00 90.31 88 GLY A CA 1
ATOM 673 C C . GLY A 1 88 ? -10.340 10.066 8.216 1.00 90.31 88 GLY A C 1
ATOM 674 O O . GLY A 1 88 ? -9.948 9.035 7.672 1.00 90.31 88 GLY A O 1
ATOM 675 N N . PRO A 1 89 ? -9.491 11.018 8.628 1.00 89.81 89 PRO A N 1
ATOM 676 C CA . PRO A 1 89 ? -8.060 10.952 8.365 1.00 89.81 89 PRO A CA 1
ATOM 677 C C . PRO A 1 89 ? -7.377 9.838 9.168 1.00 89.81 89 PRO A C 1
ATOM 679 O O . PRO A 1 89 ? -7.719 9.590 10.330 1.00 89.81 89 PRO A O 1
ATOM 682 N N . VAL A 1 90 ? -6.374 9.209 8.557 1.00 89.19 90 VAL A N 1
ATOM 683 C CA . VAL A 1 90 ? -5.421 8.310 9.219 1.00 89.19 90 VAL A CA 1
ATOM 684 C C . VAL A 1 90 ? -4.000 8.655 8.790 1.00 89.19 90 VAL A C 1
ATOM 686 O O . VAL A 1 90 ? -3.769 9.069 7.652 1.00 89.19 90 VAL A O 1
ATOM 689 N N . ASN A 1 91 ? -3.042 8.475 9.694 1.00 89.56 91 ASN A N 1
ATOM 690 C CA . ASN A 1 91 ? -1.642 8.750 9.388 1.00 89.56 91 ASN A CA 1
ATOM 691 C C . ASN A 1 91 ? -1.046 7.608 8.564 1.00 89.56 91 ASN A C 1
ATOM 693 O O . ASN A 1 91 ? -1.275 6.431 8.848 1.00 89.56 91 ASN A O 1
ATOM 697 N N . LEU A 1 92 ? -0.279 7.963 7.542 1.00 89.75 92 LEU A N 1
ATOM 698 C CA . LEU A 1 92 ? 0.430 7.031 6.683 1.00 89.75 92 LEU A CA 1
ATOM 699 C C . LEU A 1 92 ? 1.908 7.402 6.684 1.00 89.75 92 LEU A C 1
ATOM 701 O O . LEU A 1 92 ? 2.276 8.547 6.426 1.00 89.75 92 LEU A O 1
ATOM 705 N N . TRP A 1 93 ? 2.751 6.414 6.928 1.00 90.19 93 TRP A N 1
ATOM 706 C CA . TRP A 1 93 ? 4.191 6.508 6.745 1.00 90.19 93 TRP A CA 1
ATOM 707 C C . TRP A 1 93 ? 4.603 5.535 5.653 1.00 90.19 93 TRP A C 1
ATOM 709 O O . TRP A 1 93 ? 4.059 4.434 5.592 1.00 90.19 93 TRP A O 1
ATOM 719 N N . ALA A 1 94 ? 5.553 5.913 4.810 1.00 90.12 94 ALA A N 1
ATOM 720 C CA . ALA A 1 94 ? 6.084 5.040 3.776 1.00 90.12 94 ALA A CA 1
ATOM 721 C C . ALA A 1 94 ? 7.612 5.061 3.775 1.00 90.12 94 ALA A C 1
ATOM 723 O O . ALA A 1 94 ? 8.221 6.115 3.942 1.00 90.12 94 ALA A O 1
ATOM 724 N N . ASP A 1 95 ? 8.207 3.894 3.573 1.00 89.88 95 ASP A N 1
ATOM 725 C CA . ASP A 1 95 ? 9.639 3.715 3.366 1.00 89.88 95 ASP A CA 1
ATOM 726 C C . ASP A 1 95 ? 9.872 2.728 2.216 1.00 89.88 95 ASP A C 1
ATOM 728 O O . ASP A 1 95 ? 9.085 1.796 1.999 1.00 89.88 95 ASP A O 1
ATOM 732 N N . TRP A 1 96 ? 10.954 2.939 1.474 1.00 89.88 96 TRP A N 1
ATOM 733 C CA . TRP A 1 96 ? 11.286 2.165 0.284 1.00 89.88 96 TRP A CA 1
ATOM 734 C C . TRP A 1 96 ? 12.568 1.377 0.509 1.00 89.88 96 TRP A C 1
ATOM 736 O O . TRP A 1 96 ? 13.536 1.892 1.055 1.00 89.88 96 TRP A O 1
ATOM 746 N N . GLN A 1 97 ? 12.588 0.122 0.066 1.00 86.00 97 GLN A N 1
ATOM 747 C CA . GLN A 1 97 ? 13.736 -0.770 0.222 1.00 86.00 97 GLN A CA 1
ATOM 748 C C . GLN A 1 97 ? 14.082 -1.450 -1.103 1.00 86.00 97 GLN A C 1
ATOM 750 O O . GLN A 1 97 ? 13.208 -1.682 -1.940 1.00 86.00 97 GLN A O 1
ATOM 755 N N . GLN A 1 98 ? 15.364 -1.769 -1.287 1.00 78.25 98 GLN A N 1
ATOM 756 C CA . GLN A 1 98 ? 15.842 -2.586 -2.410 1.00 78.25 98 GLN A CA 1
ATOM 757 C C . GLN A 1 98 ? 15.988 -4.060 -2.009 1.00 78.25 98 GLN A C 1
ATOM 759 O O . GLN A 1 98 ? 15.656 -4.946 -2.793 1.00 78.25 98 GLN A O 1
ATOM 764 N N . ASP A 1 99 ? 16.413 -4.322 -0.772 1.00 75.94 99 ASP A N 1
ATOM 765 C CA . ASP A 1 99 ? 16.667 -5.672 -0.275 1.00 75.94 99 ASP A CA 1
ATOM 766 C C . ASP A 1 99 ? 15.405 -6.370 0.266 1.00 75.94 99 ASP A C 1
ATOM 768 O O . ASP A 1 99 ? 14.438 -5.714 0.676 1.00 75.94 99 ASP A O 1
ATOM 772 N N . PRO A 1 100 ? 15.402 -7.719 0.323 1.00 69.94 100 PRO A N 1
ATOM 773 C CA . PRO A 1 100 ? 14.396 -8.473 1.055 1.00 69.94 100 PRO A CA 1
ATOM 774 C C . PRO A 1 100 ? 14.288 -7.985 2.498 1.00 69.94 100 PRO A C 1
ATOM 776 O O . PRO A 1 100 ? 15.283 -7.603 3.116 1.00 69.94 100 PRO A O 1
ATOM 779 N N . TRP A 1 101 ? 13.077 -8.048 3.053 1.00 70.81 101 TRP A N 1
ATOM 780 C CA . TRP A 1 101 ? 12.793 -7.542 4.390 1.00 70.81 101 TRP A CA 1
ATOM 781 C C . TRP A 1 101 ? 13.778 -8.105 5.411 1.00 70.81 101 TRP A C 1
ATOM 783 O O . TRP A 1 101 ? 13.686 -9.271 5.804 1.00 70.81 101 TRP A O 1
ATOM 793 N N . GLN A 1 102 ? 14.689 -7.265 5.899 1.00 65.19 102 GLN A N 1
ATOM 794 C CA . GLN A 1 102 ? 15.437 -7.624 7.090 1.00 65.19 102 GLN A CA 1
ATOM 795 C C . GLN A 1 102 ? 14.410 -7.783 8.205 1.00 65.19 102 GLN A C 1
ATOM 797 O O . GLN A 1 102 ? 13.611 -6.876 8.452 1.00 65.19 102 GLN A O 1
ATOM 802 N N . LEU A 1 103 ? 14.395 -8.961 8.831 1.00 53.09 103 LEU A N 1
ATOM 803 C CA . LEU A 1 103 ? 13.442 -9.344 9.866 1.00 53.09 103 LEU A CA 1
ATOM 804 C C . LEU A 1 103 ? 13.697 -8.513 11.132 1.00 53.09 103 LEU A C 1
ATOM 806 O O . LEU A 1 103 ? 14.189 -8.999 12.147 1.00 53.09 103 LEU A O 1
ATOM 810 N N . ARG A 1 104 ? 13.404 -7.215 11.080 1.00 54.88 104 ARG A N 1
ATOM 811 C CA . ARG A 1 104 ? 13.347 -6.386 12.269 1.00 54.88 104 ARG A CA 1
ATOM 812 C C . ARG A 1 104 ? 12.100 -6.828 13.008 1.00 54.88 104 ARG A C 1
ATOM 814 O O . ARG A 1 104 ? 11.011 -6.816 12.439 1.00 54.88 104 ARG A O 1
ATOM 821 N N . ARG A 1 105 ? 12.263 -7.251 14.265 1.00 50.09 105 ARG A N 1
ATOM 822 C CA . ARG A 1 105 ? 11.144 -7.412 15.199 1.00 50.09 105 ARG A CA 1
ATOM 823 C C . ARG A 1 105 ? 10.470 -6.049 15.306 1.00 50.09 105 ARG A C 1
ATOM 825 O O . ARG A 1 105 ? 10.924 -5.178 16.041 1.00 50.09 105 ARG A O 1
ATOM 832 N N . SER A 1 106 ? 9.480 -5.838 14.451 1.00 59.69 106 SER A N 1
ATOM 833 C CA . SER A 1 106 ? 8.764 -4.583 14.343 1.00 59.69 106 SER A CA 1
ATOM 834 C C . SER A 1 106 ? 7.991 -4.390 15.645 1.00 59.69 106 SER A C 1
ATOM 836 O O . SER A 1 106 ? 7.364 -5.324 16.139 1.00 59.69 106 SER A O 1
ATOM 838 N N . ALA A 1 107 ? 8.032 -3.183 16.205 1.00 67.06 107 ALA A N 1
ATOM 839 C CA . ALA A 1 107 ? 7.244 -2.818 17.382 1.00 67.06 107 ALA A CA 1
ATOM 840 C C . ALA A 1 107 ? 5.724 -2.783 17.104 1.00 67.06 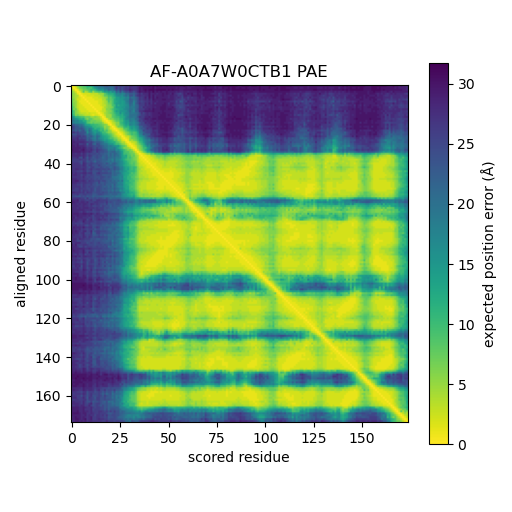107 ALA A C 1
ATOM 842 O O . ALA A 1 107 ? 4.944 -2.454 17.996 1.00 67.06 107 ALA A O 1
ATOM 843 N N . TRP A 1 108 ? 5.306 -3.092 15.874 1.00 76.12 108 TRP A N 1
ATOM 844 C CA . TRP A 1 108 ? 3.920 -3.097 15.439 1.00 76.12 108 TRP A CA 1
ATOM 845 C C . TRP A 1 108 ? 3.294 -4.477 15.669 1.00 76.12 108 TRP A C 1
ATOM 847 O O . TRP A 1 108 ? 3.861 -5.479 15.225 1.00 76.12 108 TRP A O 1
ATOM 857 N N . PRO A 1 109 ? 2.139 -4.545 16.350 1.00 73.75 109 PRO A N 1
ATOM 858 C CA . PRO A 1 109 ? 1.504 -5.806 16.729 1.00 73.75 109 PRO A CA 1
ATOM 859 C C . PRO A 1 109 ? 0.833 -6.522 15.551 1.00 73.75 109 PRO A C 1
ATOM 861 O O . PRO A 1 109 ? 0.542 -7.710 15.650 1.00 73.75 109 PRO A O 1
ATOM 864 N N . GLU A 1 110 ? 0.576 -5.813 14.451 1.00 85.50 110 GLU A N 1
ATOM 865 C CA . GLU A 1 110 ? -0.062 -6.351 13.254 1.00 85.50 110 GLU A CA 1
ATOM 866 C C . GLU A 1 110 ? 0.795 -6.038 12.034 1.00 85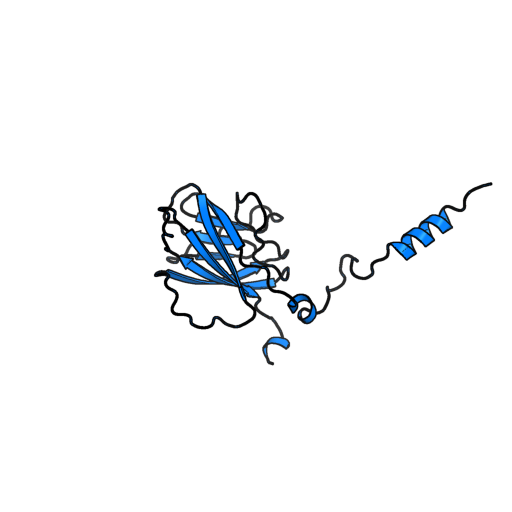.50 110 GLU A C 1
ATOM 868 O O . GLU A 1 110 ? 1.255 -4.908 11.853 1.00 85.50 110 GLU A O 1
ATOM 873 N N . SER A 1 111 ? 0.999 -7.037 11.182 1.00 89.44 111 SER A N 1
ATOM 874 C CA . SER A 1 111 ? 1.648 -6.847 9.892 1.00 89.44 111 SER A CA 1
ATOM 875 C C . SER A 1 111 ? 1.092 -7.806 8.856 1.00 89.44 111 SER A C 1
ATOM 877 O O . SER A 1 111 ? 0.870 -8.975 9.168 1.00 89.44 111 SER A O 1
ATOM 879 N N . GLU A 1 112 ? 0.960 -7.337 7.624 1.00 91.69 112 GLU A N 1
ATOM 880 C CA . GLU A 1 112 ? 0.615 -8.164 6.473 1.00 91.69 112 GLU A CA 1
ATOM 881 C C . GLU A 1 112 ? 1.531 -7.837 5.301 1.00 91.69 112 GLU A C 1
ATOM 883 O O . GLU A 1 112 ? 1.888 -6.680 5.082 1.00 91.69 112 GLU A O 1
ATOM 888 N N . GLU A 1 113 ? 1.924 -8.866 4.559 1.00 92.25 113 GLU A N 1
ATOM 889 C CA . GLU A 1 113 ? 2.683 -8.732 3.325 1.00 92.25 113 GLU A CA 1
ATOM 890 C C . GLU A 1 113 ? 1.821 -9.171 2.147 1.00 92.25 113 GLU A C 1
ATOM 892 O O . GLU A 1 113 ? 1.186 -10.223 2.192 1.00 92.25 113 GLU A O 1
ATOM 897 N N . LEU A 1 114 ? 1.823 -8.361 1.094 1.00 93.06 114 LEU A N 1
ATOM 898 C CA . LEU A 1 114 ? 1.132 -8.642 -0.152 1.00 93.06 114 LEU A CA 1
ATOM 899 C C . LEU A 1 114 ? 1.974 -8.200 -1.346 1.00 93.06 114 LEU A C 1
ATOM 901 O O . LEU A 1 114 ? 2.887 -7.381 -1.227 1.00 93.06 114 LEU A O 1
ATOM 905 N N . GLU A 1 115 ? 1.630 -8.719 -2.517 1.00 94.38 115 GLU A N 1
ATOM 906 C CA . GLU A 1 115 ? 2.129 -8.211 -3.789 1.00 94.38 115 GLU A CA 1
ATOM 907 C C . GLU A 1 115 ? 1.052 -7.362 -4.458 1.00 94.38 115 GLU A C 1
ATOM 909 O O . GLU A 1 115 ? -0.138 -7.675 -4.389 1.00 94.38 115 GLU A O 1
ATOM 914 N N . PHE A 1 116 ? 1.469 -6.307 -5.147 1.00 92.81 116 PHE A N 1
ATOM 915 C CA . PHE A 1 116 ? 0.579 -5.535 -6.002 1.00 92.81 116 PHE A CA 1
ATOM 916 C C . PHE A 1 116 ? 1.267 -5.174 -7.317 1.00 92.81 116 PHE A C 1
ATOM 918 O O . PHE A 1 116 ? 2.496 -5.141 -7.423 1.00 92.81 116 PHE A O 1
ATOM 925 N N . VAL A 1 117 ? 0.454 -4.926 -8.339 1.00 92.50 117 VAL A N 1
ATOM 926 C CA . VAL A 1 117 ? 0.908 -4.543 -9.678 1.00 92.50 117 VAL A CA 1
ATOM 927 C C . VAL A 1 117 ? 0.409 -3.137 -9.968 1.00 92.50 117 VAL A C 1
ATOM 929 O O . VAL A 1 117 ? -0.742 -2.822 -9.676 1.00 92.50 117 VAL A O 1
ATOM 932 N N . THR A 1 118 ? 1.259 -2.306 -10.560 1.00 89.56 118 THR A N 1
ATOM 933 C CA . THR A 1 118 ? 0.872 -1.009 -11.122 1.00 89.56 118 THR A CA 1
ATOM 934 C C . THR A 1 118 ? 1.196 -0.960 -12.609 1.00 89.56 118 THR A C 1
ATOM 936 O O . THR A 1 118 ? 2.261 -1.406 -13.044 1.00 89.56 118 THR A O 1
ATOM 939 N N . THR A 1 119 ? 0.280 -0.409 -13.399 1.00 88.31 119 THR A N 1
ATOM 940 C CA . THR A 1 119 ? 0.433 -0.297 -14.857 1.00 88.31 119 THR A CA 1
ATOM 941 C C . THR A 1 119 ? 1.061 1.020 -15.297 1.00 88.31 119 THR A C 1
ATOM 943 O O . THR A 1 119 ? 1.709 1.063 -16.338 1.00 88.31 119 THR A O 1
ATOM 946 N N . THR A 1 120 ? 0.907 2.091 -14.514 1.00 86.00 120 THR A N 1
ATOM 947 C CA . THR A 1 120 ? 1.456 3.422 -14.839 1.00 86.00 120 THR A CA 1
ATOM 948 C C . THR A 1 120 ? 2.678 3.774 -14.005 1.00 86.00 120 THR A C 1
ATOM 950 O O . THR A 1 120 ? 3.418 4.689 -14.359 1.00 86.00 120 THR A O 1
ATOM 953 N N . GLY A 1 121 ? 2.900 3.069 -12.891 1.00 86.31 121 GLY A N 1
ATOM 954 C CA . GLY A 1 121 ? 3.939 3.438 -11.942 1.00 86.31 121 GLY A CA 1
ATOM 955 C C . GLY A 1 121 ? 3.567 4.582 -11.021 1.00 86.31 121 GLY A C 1
ATOM 956 O O . GLY A 1 121 ? 4.453 5.194 -10.422 1.00 86.31 121 GLY A O 1
ATOM 957 N N . ILE A 1 122 ? 2.276 4.888 -10.902 1.00 87.12 122 ILE A N 1
ATOM 958 C CA . ILE A 1 122 ? 1.784 5.931 -10.010 1.00 87.12 122 ILE A CA 1
ATOM 959 C C . ILE A 1 122 ? 0.693 5.337 -9.127 1.00 87.12 122 ILE A C 1
ATOM 961 O O . ILE A 1 122 ? -0.354 4.942 -9.627 1.00 87.12 122 ILE A O 1
ATOM 965 N N . MET A 1 123 ? 0.931 5.302 -7.815 1.00 90.38 123 MET A N 1
ATOM 966 C CA . MET A 1 123 ? 0.001 4.784 -6.805 1.00 90.38 123 MET A CA 1
ATOM 967 C C . MET A 1 123 ? -0.089 5.755 -5.628 1.00 90.38 123 MET A C 1
ATOM 969 O O . MET A 1 123 ? 0.909 5.970 -4.936 1.00 90.38 123 MET A O 1
ATOM 973 N N . ARG A 1 124 ? -1.277 6.335 -5.401 1.00 89.75 124 ARG A N 1
ATOM 974 C CA . ARG A 1 124 ? -1.501 7.412 -4.420 1.00 89.75 124 ARG A CA 1
ATOM 975 C C . ARG A 1 124 ? -2.686 7.121 -3.499 1.00 89.75 124 ARG A C 1
ATOM 977 O O . ARG A 1 124 ? -3.684 6.583 -3.980 1.00 89.75 124 ARG A O 1
ATOM 984 N N . PRO A 1 125 ? -2.634 7.489 -2.207 1.00 89.06 125 PRO A N 1
ATOM 985 C CA . PRO A 1 125 ? -3.800 7.404 -1.339 1.00 89.06 125 PRO A CA 1
ATOM 986 C C . PRO A 1 125 ? -4.928 8.306 -1.850 1.00 89.06 125 PRO A C 1
ATOM 988 O O . PRO A 1 125 ? -4.705 9.464 -2.203 1.00 89.06 125 PRO A O 1
ATOM 991 N N . LEU A 1 126 ? -6.149 7.784 -1.875 1.00 84.75 126 LEU A N 1
ATOM 992 C CA . LEU A 1 126 ? -7.329 8.548 -2.250 1.00 84.75 126 LEU A CA 1
ATOM 993 C C . LEU A 1 126 ? -7.593 9.633 -1.196 1.00 84.75 126 LEU A C 1
ATOM 995 O O . LEU A 1 126 ? -7.649 9.347 -0.000 1.00 84.75 126 LEU A O 1
ATOM 999 N N . GLY A 1 127 ? -7.765 10.877 -1.648 1.00 75.31 127 GLY A N 1
ATOM 1000 C CA . GLY A 1 127 ? -8.009 12.022 -0.767 1.00 75.31 127 GLY A CA 1
ATOM 1001 C C . GLY A 1 127 ? -6.772 12.551 -0.033 1.00 75.31 127 GLY A C 1
ATOM 1002 O O . GLY A 1 127 ? -6.919 13.461 0.776 1.00 75.31 127 GLY A O 1
ATOM 1003 N N . ALA A 1 128 ? -5.573 12.019 -0.300 1.00 69.88 128 ALA A N 1
ATOM 1004 C CA . ALA A 1 128 ? -4.336 12.669 0.126 1.00 69.88 128 ALA A CA 1
ATOM 1005 C C . ALA A 1 128 ? -4.075 13.887 -0.762 1.00 69.88 128 ALA A C 1
ATOM 1007 O O . ALA A 1 128 ? -4.181 13.779 -1.986 1.00 69.88 128 ALA A O 1
ATOM 1008 N N . GLU A 1 129 ? -3.738 15.028 -0.153 1.00 60.91 129 GLU A N 1
ATOM 1009 C CA . GLU A 1 129 ? -3.562 16.260 -0.917 1.00 60.91 129 GLU A CA 1
ATOM 1010 C C . GLU A 1 129 ? -2.388 16.137 -1.895 1.00 60.91 129 GLU A C 1
ATOM 1012 O O . GLU A 1 129 ? -2.655 16.305 -3.074 1.00 60.91 129 GLU A O 1
ATOM 1017 N N . PHE A 1 130 ? -1.166 15.715 -1.520 1.00 63.41 130 PHE A N 1
ATOM 1018 C CA . PHE A 1 130 ? -0.082 15.451 -2.495 1.00 63.41 130 PHE A CA 1
ATOM 1019 C C . PHE A 1 130 ? 1.031 14.481 -1.997 1.00 63.41 130 PHE A C 1
ATOM 1021 O O . PHE A 1 130 ? 1.105 14.129 -0.822 1.00 63.41 130 PHE A O 1
ATOM 1028 N N . GLU A 1 131 ? 1.897 14.089 -2.950 1.00 67.94 131 GLU A N 1
ATOM 1029 C CA . GLU A 1 131 ? 3.288 13.564 -2.868 1.00 67.94 131 GLU A CA 1
ATOM 1030 C C . GLU A 1 131 ? 3.604 12.078 -2.641 1.00 67.94 131 GLU A C 1
ATOM 1032 O O . GLU A 1 131 ? 4.690 11.657 -3.043 1.00 67.94 131 GLU A O 1
ATOM 1037 N N . LEU A 1 132 ? 2.710 11.232 -2.123 1.00 76.00 132 LEU A N 1
ATOM 1038 C CA . LEU A 1 132 ? 3.057 9.806 -2.032 1.00 76.00 132 LEU A CA 1
ATOM 1039 C C . LEU A 1 132 ? 2.892 9.105 -3.383 1.00 76.00 132 LEU A C 1
ATOM 1041 O O . LEU A 1 132 ? 1.771 8.969 -3.872 1.00 76.00 132 LEU A O 1
ATOM 1045 N N . ASN A 1 133 ? 3.987 8.591 -3.943 1.00 85.69 133 ASN A N 1
ATOM 1046 C CA . ASN A 1 133 ? 3.944 7.560 -4.975 1.00 85.69 133 ASN A CA 1
ATOM 1047 C C . ASN A 1 133 ? 4.584 6.273 -4.445 1.00 85.69 133 ASN A C 1
ATOM 1049 O O . ASN A 1 133 ? 5.805 6.211 -4.315 1.00 85.69 133 ASN A O 1
ATOM 1053 N N . LEU A 1 134 ? 3.785 5.233 -4.172 1.00 85.81 134 LEU A N 1
ATOM 1054 C CA . LEU A 1 134 ? 4.342 3.960 -3.689 1.00 85.81 134 LEU A CA 1
ATOM 1055 C C . LEU A 1 134 ? 5.320 3.332 -4.695 1.00 85.81 134 LEU A C 1
ATOM 1057 O O . LEU A 1 134 ? 6.242 2.623 -4.307 1.00 85.81 134 LEU A O 1
ATOM 1061 N N . THR A 1 135 ? 5.142 3.599 -5.985 1.00 87.12 135 THR A N 1
ATOM 1062 C CA . THR A 1 135 ? 5.780 2.860 -7.077 1.00 87.12 135 THR A CA 1
ATOM 1063 C C . THR A 1 135 ? 6.859 3.700 -7.747 1.00 87.12 135 THR A C 1
ATOM 1065 O O . THR A 1 135 ? 6.779 4.045 -8.923 1.00 87.12 135 THR A O 1
ATOM 1068 N N . PHE A 1 136 ? 7.876 4.068 -6.967 1.00 82.38 136 PHE A N 1
ATOM 1069 C CA . PHE A 1 136 ? 8.903 5.040 -7.364 1.00 82.38 136 PHE A CA 1
ATOM 1070 C C . PHE A 1 136 ? 9.723 4.649 -8.606 1.00 82.38 136 PHE A C 1
ATOM 1072 O O . PHE A 1 136 ? 10.202 5.527 -9.315 1.00 82.38 136 PHE A O 1
ATOM 1079 N N . GLN A 1 137 ? 9.862 3.352 -8.906 1.00 84.81 137 GLN A N 1
ATOM 1080 C CA . GLN A 1 137 ? 10.587 2.880 -10.100 1.00 84.81 137 GLN A CA 1
ATOM 1081 C C . GLN A 1 137 ? 9.731 2.845 -11.375 1.00 84.81 137 GLN A C 1
ATOM 1083 O O . GLN A 1 137 ? 10.252 2.580 -12.463 1.00 84.81 137 GLN A O 1
ATOM 1088 N N . GLY A 1 138 ? 8.438 3.153 -11.266 1.00 87.75 138 GLY A N 1
ATOM 1089 C CA . GLY A 1 138 ? 7.497 3.135 -12.374 1.00 87.75 138 GLY A CA 1
ATOM 1090 C C . GLY A 1 138 ? 6.590 1.905 -12.369 1.00 87.75 138 GLY A C 1
ATOM 1091 O O . GLY A 1 138 ? 6.283 1.33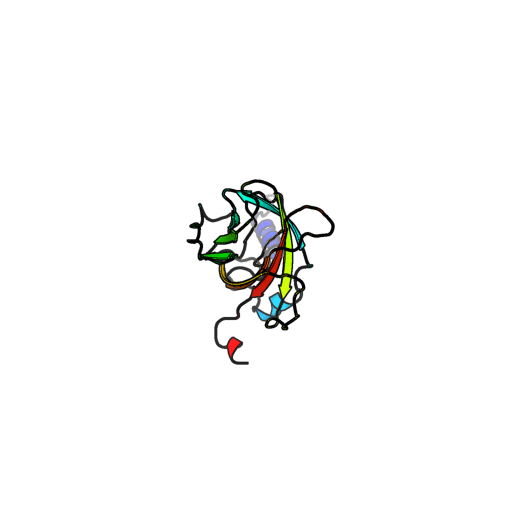1 -11.328 1.00 87.75 138 GLY A O 1
ATOM 1092 N N . ALA A 1 139 ? 6.069 1.560 -13.546 1.00 90.12 139 ALA A N 1
ATOM 1093 C CA . ALA A 1 139 ? 5.165 0.428 -13.707 1.00 90.12 139 ALA A CA 1
ATOM 1094 C C . ALA A 1 139 ? 5.875 -0.893 -13.370 1.00 90.12 139 ALA A C 1
ATOM 1096 O O . ALA A 1 139 ? 7.057 -1.058 -13.670 1.00 90.12 139 ALA A O 1
ATOM 1097 N N . GLY A 1 140 ? 5.156 -1.844 -12.776 1.00 90.56 140 GLY A N 1
ATOM 1098 C CA . GLY A 1 140 ? 5.737 -3.121 -12.379 1.00 90.56 140 GLY A CA 1
ATOM 1099 C C . GLY A 1 140 ? 5.040 -3.775 -11.196 1.00 90.56 140 GLY A C 1
ATOM 1100 O O . GLY A 1 140 ? 3.940 -3.388 -10.792 1.00 90.56 140 GLY A O 1
ATOM 1101 N N . ARG A 1 141 ? 5.699 -4.798 -10.649 1.00 92.00 141 ARG A N 1
ATOM 1102 C CA . ARG A 1 141 ? 5.242 -5.541 -9.477 1.00 92.00 141 ARG A CA 1
ATOM 1103 C C . ARG A 1 141 ? 6.045 -5.129 -8.251 1.00 92.00 141 ARG A C 1
ATOM 1105 O O . ARG A 1 14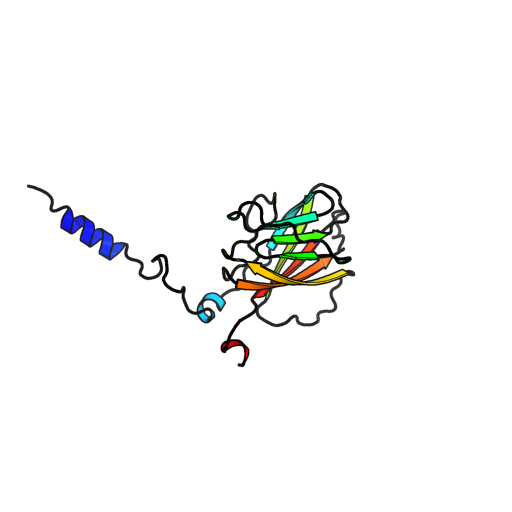1 ? 7.262 -4.982 -8.322 1.00 92.00 141 ARG A O 1
ATOM 1112 N N . TYR A 1 142 ? 5.355 -4.980 -7.133 1.00 93.06 142 TYR A N 1
ATOM 1113 C CA . TYR A 1 142 ? 5.919 -4.519 -5.876 1.00 93.06 142 TYR A CA 1
ATOM 1114 C C . TYR A 1 142 ? 5.462 -5.428 -4.744 1.00 93.06 142 TYR A C 1
ATOM 1116 O O . TYR A 1 142 ? 4.322 -5.894 -4.738 1.00 93.06 142 TYR A O 1
ATOM 1124 N N . ALA A 1 143 ? 6.344 -5.655 -3.775 1.00 93.31 143 ALA A N 1
ATOM 1125 C CA . ALA A 1 143 ? 5.948 -6.194 -2.487 1.00 93.31 143 ALA A CA 1
ATOM 1126 C C . ALA A 1 143 ? 5.669 -5.022 -1.549 1.00 93.31 143 ALA A C 1
ATOM 1128 O O . ALA A 1 143 ? 6.447 -4.066 -1.468 1.00 93.31 143 ALA A O 1
ATOM 1129 N N . LEU A 1 144 ? 4.554 -5.121 -0.840 1.00 93.56 144 LEU A N 1
ATOM 1130 C CA . LEU A 1 144 ? 4.135 -4.1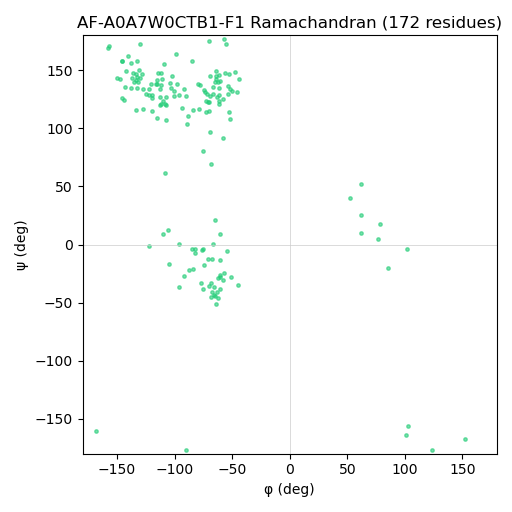90 0.187 1.00 93.56 144 LEU A CA 1
ATOM 1131 C C . LEU A 1 144 ? 4.020 -4.956 1.492 1.00 93.56 144 LEU A C 1
ATOM 1133 O O . LEU A 1 144 ? 3.271 -5.927 1.582 1.00 93.56 144 LEU A O 1
ATOM 1137 N N . ARG A 1 145 ? 4.702 -4.470 2.521 1.00 93.38 145 ARG A N 1
ATOM 1138 C CA . ARG A 1 145 ? 4.423 -4.865 3.892 1.00 93.38 145 ARG A CA 1
ATOM 1139 C C . ARG A 1 145 ? 3.745 -3.710 4.614 1.00 93.38 145 ARG A C 1
ATOM 1141 O O . ARG A 1 145 ? 4.302 -2.620 4.716 1.00 93.38 145 ARG A O 1
ATOM 1148 N N . VAL A 1 146 ? 2.534 -3.957 5.094 1.00 92.56 146 VAL A N 1
ATOM 1149 C CA . VAL A 1 146 ? 1.736 -3.007 5.868 1.00 92.56 146 VAL A CA 1
ATOM 1150 C C . VAL A 1 146 ? 1.865 -3.375 7.333 1.00 92.56 146 VAL A C 1
ATOM 1152 O O . VAL A 1 146 ? 1.618 -4.519 7.704 1.00 92.56 146 VAL A O 1
ATOM 1155 N N . TYR A 1 147 ? 2.226 -2.407 8.165 1.00 90.44 147 TYR A N 1
ATOM 1156 C CA . TYR A 1 147 ? 2.229 -2.541 9.613 1.00 90.44 147 TYR A CA 1
ATOM 1157 C C . TYR A 1 147 ? 1.076 -1.727 10.197 1.00 90.44 147 TYR A C 1
ATOM 1159 O O . TYR A 1 147 ? 0.912 -0.542 9.896 1.00 90.44 147 TYR A O 1
ATOM 1167 N N . GLY A 1 148 ? 0.258 -2.391 11.008 1.00 83.62 148 GLY A N 1
ATOM 1168 C CA . GLY A 1 148 ? -0.933 -1.837 11.636 1.00 83.62 148 GLY A CA 1
ATOM 1169 C C . GLY A 1 148 ? -0.762 -1.639 13.140 1.00 83.62 148 GLY A C 1
ATOM 1170 O O . GLY A 1 148 ? 0.035 -2.311 13.797 1.00 83.62 148 GLY A O 1
ATOM 1171 N N . ARG A 1 149 ? -1.554 -0.709 13.686 1.00 67.56 149 ARG A N 1
ATOM 1172 C CA . ARG A 1 149 ? -1.712 -0.447 15.127 1.00 67.56 149 ARG A CA 1
ATOM 1173 C C . ARG A 1 149 ? -0.453 0.005 15.875 1.00 67.56 149 ARG A C 1
ATOM 1175 O O . ARG A 1 149 ? -0.178 -0.465 16.979 1.00 67.56 149 ARG A O 1
ATOM 1182 N N . GLN A 1 150 ? 0.228 1.030 15.374 1.00 60.19 150 GLN A N 1
ATOM 1183 C CA . GLN A 1 150 ? 0.904 1.959 16.279 1.00 60.19 150 GLN A CA 1
ATOM 1184 C C . GLN A 1 150 ? -0.062 3.112 16.534 1.00 60.19 150 GLN A C 1
ATOM 1186 O O . GLN A 1 150 ? -0.445 3.826 15.612 1.00 60.19 150 GLN A O 1
ATOM 1191 N N . ARG A 1 151 ? -0.469 3.293 17.794 1.00 52.50 151 ARG A N 1
ATOM 1192 C CA . ARG A 1 151 ? -0.787 4.641 18.261 1.00 52.50 151 ARG A CA 1
ATOM 1193 C C . ARG A 1 151 ? 0.571 5.324 18.387 1.00 52.50 151 ARG A C 1
ATOM 1195 O O . ARG A 1 151 ? 1.370 4.871 19.215 1.00 52.50 151 ARG A O 1
ATOM 1202 N N . PRO A 1 152 ? 0.905 6.353 17.595 1.00 49.25 152 PRO A N 1
ATOM 1203 C CA . PRO A 1 152 ? 1.996 7.226 17.987 1.00 49.25 152 PRO A CA 1
ATOM 1204 C C . PRO A 1 152 ? 1.658 7.799 19.373 1.00 49.25 152 PRO A C 1
ATOM 1206 O O . PRO A 1 152 ? 0.572 7.606 19.911 1.00 49.25 152 PRO A O 1
ATOM 1209 N N . ARG A 1 153 ? 2.546 8.587 19.969 1.00 52.59 153 ARG A N 1
ATOM 1210 C CA . ARG A 1 153 ? 2.207 9.373 21.174 1.00 52.59 153 ARG A CA 1
ATOM 1211 C C . ARG A 1 153 ? 0.969 10.286 21.007 1.00 52.59 153 ARG A C 1
ATOM 1213 O O . ARG A 1 153 ? 0.562 10.929 21.965 1.00 52.59 153 ARG A O 1
ATOM 1220 N N . THR A 1 154 ? 0.407 10.361 19.802 1.00 55.28 154 THR A N 1
ATOM 1221 C CA . THR A 1 154 ? -0.839 11.015 19.429 1.00 55.28 154 THR A CA 1
ATOM 1222 C C . THR A 1 154 ? -1.962 9.967 19.377 1.00 55.28 154 THR A C 1
ATOM 1224 O O . THR A 1 154 ? -1.770 8.879 18.847 1.00 55.28 154 THR A O 1
ATOM 1227 N N . ASP A 1 155 ? -3.161 10.267 19.880 1.00 63.97 155 ASP A N 1
ATOM 1228 C CA . ASP A 1 155 ? -4.343 9.373 19.847 1.00 63.97 155 ASP A CA 1
ATOM 1229 C C . ASP A 1 155 ? -4.879 9.058 18.425 1.00 63.97 155 ASP A C 1
ATOM 1231 O O . ASP A 1 155 ? -6.039 8.692 18.230 1.00 63.97 155 ASP A O 1
ATOM 1235 N N . GLN A 1 156 ? -4.052 9.219 17.394 1.00 70.75 156 GLN A N 1
ATOM 1236 C CA . GLN A 1 156 ? -4.418 9.041 16.002 1.00 70.75 156 GLN A CA 1
ATOM 1237 C C . GLN A 1 156 ? -3.950 7.684 15.480 1.00 70.75 156 GLN A C 1
ATOM 1239 O O . GLN A 1 156 ? -2.802 7.284 15.645 1.00 70.75 156 GLN A O 1
ATOM 1244 N N . GLU A 1 157 ? -4.866 6.985 14.818 1.00 86.00 157 GLU A N 1
ATOM 1245 C CA . GLU A 1 157 ? -4.584 5.763 14.075 1.00 86.00 157 GLU A CA 1
ATOM 1246 C C . GLU A 1 157 ? -3.614 6.035 12.922 1.00 86.00 157 GLU A C 1
ATOM 1248 O O . GLU A 1 157 ? -3.745 7.039 12.212 1.00 86.00 157 GLU A O 1
ATOM 1253 N N . GLY A 1 158 ? -2.669 5.121 12.707 1.00 88.06 158 GLY A N 1
ATOM 1254 C CA . GLY A 1 158 ? -1.826 5.176 11.529 1.00 88.06 158 GLY A CA 1
ATOM 1255 C C . GLY A 1 158 ? -1.181 3.852 11.146 1.00 88.06 158 GLY A C 1
ATOM 1256 O O . GLY A 1 158 ? -1.218 2.872 11.896 1.00 88.06 158 GLY A O 1
ATOM 1257 N N . TYR A 1 159 ? -0.611 3.864 9.945 1.00 90.56 159 TYR A N 1
ATOM 1258 C CA . TYR A 1 159 ? -0.089 2.702 9.237 1.00 90.56 159 TYR A CA 1
ATOM 1259 C C . TYR A 1 159 ? 1.260 3.006 8.634 1.00 90.56 159 TYR A C 1
ATOM 1261 O O . TYR A 1 159 ? 1.472 4.074 8.061 1.00 90.56 159 TYR A O 1
ATOM 1269 N N . PHE A 1 160 ? 2.152 2.033 8.721 1.00 90.75 160 PHE A N 1
ATOM 1270 C CA . PHE A 1 160 ? 3.486 2.148 8.170 1.00 90.75 160 PHE A CA 1
ATOM 1271 C C . PHE A 1 160 ? 3.644 1.171 7.002 1.00 90.75 160 PHE A C 1
ATOM 1273 O O . PHE A 1 160 ? 3.321 -0.013 7.114 1.00 90.75 160 PHE A O 1
ATOM 1280 N N . LEU A 1 161 ? 4.069 1.697 5.858 1.00 92.44 161 LEU A N 1
ATOM 1281 C CA . LEU A 1 161 ? 4.125 1.024 4.569 1.00 92.44 161 LEU A CA 1
ATOM 1282 C C . LEU A 1 161 ? 5.583 0.826 4.184 1.00 92.44 161 LEU A C 1
ATOM 1284 O O . LEU A 1 161 ? 6.338 1.779 4.043 1.00 92.44 161 LEU A O 1
ATOM 1288 N N . HIS A 1 162 ? 5.968 -0.420 3.988 1.00 92.12 162 HIS A N 1
ATOM 1289 C CA . HIS A 1 162 ? 7.274 -0.795 3.479 1.00 92.12 162 HIS A CA 1
ATOM 1290 C C . HIS A 1 162 ? 7.114 -1.305 2.057 1.00 92.12 162 HIS A C 1
ATOM 1292 O O . HIS A 1 162 ? 6.385 -2.274 1.838 1.00 92.12 162 HIS A O 1
ATOM 1298 N N . ILE A 1 163 ? 7.781 -0.667 1.096 1.00 92.56 163 ILE A N 1
ATOM 1299 C CA . ILE A 1 163 ? 7.607 -0.961 -0.327 1.00 92.56 163 ILE A CA 1
ATOM 1300 C C . ILE A 1 163 ? 8.938 -1.362 -0.948 1.00 92.56 163 ILE A C 1
ATOM 1302 O O . ILE A 1 163 ? 9.948 -0.689 -0.762 1.00 92.56 163 ILE A O 1
ATOM 1306 N N . ARG A 1 164 ? 8.929 -2.435 -1.739 1.00 91.12 164 ARG A N 1
ATOM 1307 C CA . ARG A 1 164 ? 10.073 -2.814 -2.572 1.00 91.12 164 ARG A CA 1
ATOM 1308 C C . ARG A 1 164 ? 9.623 -3.244 -3.966 1.00 91.12 164 ARG A C 1
ATOM 1310 O O . ARG A 1 164 ? 8.574 -3.885 -4.090 1.00 91.12 164 ARG A O 1
ATOM 1317 N N . PRO A 1 165 ? 10.389 -2.927 -5.016 1.00 90.12 165 PRO A N 1
ATOM 1318 C CA . PRO A 1 165 ? 10.167 -3.517 -6.328 1.00 90.12 165 PRO A CA 1
ATOM 1319 C C . PRO A 1 165 ? 10.413 -5.032 -6.279 1.00 90.12 165 PRO A C 1
ATOM 1321 O O . PRO A 1 165 ? 11.229 -5.531 -5.500 1.00 90.12 165 PRO A O 1
ATOM 1324 N N . ILE A 1 166 ? 9.692 -5.781 -7.110 1.00 87.56 166 ILE A N 1
ATOM 1325 C CA . ILE A 1 166 ? 9.968 -7.195 -7.369 1.00 87.56 166 ILE A CA 1
ATOM 1326 C C . ILE A 1 166 ? 10.548 -7.290 -8.772 1.00 87.56 166 ILE A C 1
ATOM 1328 O O . ILE A 1 166 ? 9.821 -7.154 -9.757 1.00 87.56 166 ILE A O 1
ATOM 1332 N N . THR A 1 167 ? 11.850 -7.552 -8.860 1.00 79.12 167 THR A N 1
ATOM 1333 C CA . THR A 1 167 ? 12.512 -7.821 -10.137 1.00 79.12 167 THR A CA 1
ATOM 1334 C C . THR A 1 167 ? 11.906 -9.070 -10.777 1.00 79.12 167 THR A C 1
ATOM 1336 O O . THR A 1 167 ? 11.768 -10.116 -10.140 1.00 79.12 167 THR A O 1
ATOM 1339 N N . LEU A 1 168 ? 11.513 -8.954 -12.044 1.00 64.06 168 LEU A N 1
ATOM 1340 C CA . LEU A 1 168 ? 10.973 -10.044 -12.855 1.00 64.06 168 LEU A CA 1
ATOM 1341 C C . LEU A 1 168 ? 11.979 -10.397 -13.958 1.00 64.06 168 LEU A C 1
ATOM 1343 O O . LEU A 1 168 ? 12.517 -9.503 -14.604 1.00 64.06 168 LEU A O 1
ATOM 1347 N N . GLY A 1 169 ? 12.198 -11.690 -14.217 1.00 49.72 169 GLY A N 1
ATOM 1348 C CA . GLY A 1 169 ? 13.033 -12.171 -15.330 1.00 49.72 169 GLY A CA 1
ATOM 1349 C C . GLY A 1 169 ? 14.449 -12.606 -14.932 1.00 49.72 169 GLY A C 1
ATOM 1350 O O . GLY A 1 169 ? 14.719 -12.847 -13.762 1.00 49.72 169 GLY A O 1
ATOM 1351 N N . ALA A 1 170 ? 15.348 -12.741 -15.916 1.00 43.16 170 ALA A N 1
ATOM 1352 C CA . ALA A 1 170 ? 16.686 -13.339 -15.758 1.00 43.16 170 ALA A CA 1
ATOM 1353 C C . ALA A 1 170 ? 17.570 -12.660 -14.690 1.00 43.16 170 ALA A C 1
ATOM 1355 O O . ALA A 1 170 ? 18.427 -13.311 -14.103 1.00 43.16 170 ALA A O 1
ATOM 1356 N N . ALA A 1 171 ? 17.310 -11.386 -14.386 1.00 51.50 171 ALA A N 1
ATOM 1357 C CA . ALA A 1 171 ? 17.961 -10.638 -13.310 1.00 51.50 171 ALA A CA 1
ATOM 1358 C C . ALA A 1 171 ? 17.600 -11.133 -11.890 1.00 51.50 171 ALA A C 1
ATOM 1360 O O . ALA A 1 171 ? 18.260 -10.757 -10.931 1.00 51.50 171 ALA A O 1
ATOM 1361 N N . ALA A 1 172 ? 16.579 -11.985 -11.733 1.00 48.78 172 ALA A N 1
ATOM 1362 C CA . ALA A 1 172 ? 16.215 -12.600 -10.452 1.00 48.78 172 ALA A CA 1
ATOM 1363 C C . ALA A 1 172 ? 17.058 -13.847 -10.095 1.00 48.78 172 ALA A C 1
ATOM 1365 O O . ALA A 1 172 ? 16.851 -14.427 -9.032 1.00 48.78 172 ALA A O 1
ATOM 1366 N N . LEU A 1 173 ? 17.962 -14.285 -10.984 1.00 39.53 173 LEU A N 1
ATOM 1367 C CA . LEU A 1 173 ? 18.818 -15.473 -10.819 1.00 39.53 173 LEU A CA 1
ATOM 1368 C C . LEU A 1 173 ? 20.292 -15.130 -10.512 1.00 39.53 173 LEU A C 1
ATOM 1370 O O . LEU A 1 173 ? 21.144 -16.010 -10.632 1.00 39.53 173 LEU A O 1
ATOM 1374 N N . GLY A 1 174 ? 20.587 -13.868 -10.181 1.00 35.31 174 GLY A N 1
ATOM 1375 C CA . GLY A 1 174 ? 21.927 -13.394 -9.810 1.00 35.31 174 GLY A CA 1
ATOM 1376 C C . GLY A 1 174 ? 22.291 -13.711 -8.369 1.00 35.31 174 GLY A C 1
ATOM 1377 O O . GLY A 1 174 ? 21.454 -13.414 -7.488 1.00 35.31 174 GLY A O 1
#

Foldseek 3Di:
DDPPVVVVVVVVCVVPPPVQPDPPPDHDPLVVLPPDWDPKDKFKFWAAQQKWKKFDPPDDDDDDDDDDPAQWDEDERIIMGGHPDNTGIAMEIEGEDADDDDPDPDPFPGKDKDKYWYQFQAIGTPPTPDDDGLRSSTGAMKMKMKGFDDPDVPNGGYIYIYIYGDDDDPVVVD

Sequence (174 aa):
MTSDKSREIQEWALRNIDPAREPGRPGPPLDERMAELPPAWHGVGFARDHLVRITNPFQEPASTPAMPPGLAAAVPDCVVIRTLRATGPVNLWADWQQDPWQLRRSAWPESEELEFVTTTGIMRPLGAEFELNLTFQGAGRYALRVYGRQRPRTDQEGYFLHIRPITLGAAALG

Mean predicted aligned error: 12.73 Å

Nearest PDB structures (foldseek):
  4mqd-assembly1_A  TM=6.653E-01  e=2.156E-06  Bacillus subtilis subsp. subtilis str. 168
  6i86-assembly3_C  TM=5.732E-01  e=2.450E-04  Chondromyces crocatus
  5t2a-assembly1_f  TM=6.513E-01  e=1.895E+00  Leishmania donovani
  8rxx-assembly1_Le  TM=6.811E-01  e=2.990E+00  Leishmania major strain Friedlin